Protein AF-A0A3M1E4P2-F1 (afdb_monomer_lite)

Structure (mmCIF, N/CA/C/O backbone):
data_AF-A0A3M1E4P2-F1
#
_entry.id   AF-A0A3M1E4P2-F1
#
loop_
_atom_site.group_PDB
_atom_site.id
_atom_site.type_symbol
_atom_site.label_atom_id
_atom_site.label_alt_id
_atom_site.label_comp_id
_atom_site.label_asym_id
_atom_site.label_entity_id
_atom_site.label_seq_id
_atom_site.pdbx_PDB_ins_code
_atom_site.Cartn_x
_atom_site.Cartn_y
_atom_site.Cartn_z
_atom_site.occupancy
_atom_site.B_iso_or_equiv
_atom_site.auth_seq_id
_atom_site.auth_comp_id
_atom_site.auth_asym_id
_atom_site.auth_atom_id
_atom_site.pdbx_PDB_model_num
ATOM 1 N N . MET A 1 1 ? 25.359 1.925 -27.422 1.00 77.88 1 MET A N 1
ATOM 2 C CA . MET A 1 1 ? 24.873 2.922 -26.440 1.00 77.88 1 MET A CA 1
ATOM 3 C C . MET A 1 1 ? 23.355 2.849 -26.250 1.00 77.88 1 MET A C 1
ATOM 5 O O . MET A 1 1 ? 22.924 2.535 -25.152 1.00 77.88 1 MET A O 1
ATOM 9 N N . ALA A 1 2 ? 22.544 3.051 -27.300 1.00 89.69 2 ALA A N 1
ATOM 10 C CA . ALA A 1 2 ? 21.074 3.091 -27.195 1.00 89.69 2 ALA A CA 1
ATOM 11 C C . ALA A 1 2 ? 20.426 1.821 -26.601 1.00 89.69 2 ALA A C 1
ATOM 13 O O . ALA A 1 2 ? 19.527 1.930 -25.774 1.00 89.69 2 ALA A O 1
ATOM 14 N N . LEU A 1 3 ? 20.929 0.627 -26.947 1.00 94.19 3 LEU A N 1
ATOM 15 C CA . LEU A 1 3 ? 20.422 -0.640 -26.399 1.00 94.19 3 LEU A CA 1
ATOM 16 C C . LEU A 1 3 ? 20.538 -0.712 -24.866 1.00 94.19 3 LEU A C 1
ATOM 18 O O . LEU A 1 3 ? 19.652 -1.240 -24.205 1.00 94.19 3 LEU A O 1
ATOM 22 N N . TRP A 1 4 ? 21.604 -0.147 -24.294 1.00 95.00 4 TRP A N 1
ATOM 23 C CA . TRP A 1 4 ? 21.841 -0.184 -22.849 1.00 95.00 4 TRP A CA 1
ATOM 24 C C . TRP A 1 4 ? 20.887 0.735 -22.087 1.00 95.00 4 TRP A C 1
ATOM 26 O O . TRP A 1 4 ? 20.347 0.355 -21.051 1.00 95.00 4 TRP A O 1
ATOM 36 N N . LEU A 1 5 ? 20.607 1.912 -22.653 1.00 96.19 5 LEU A N 1
ATOM 37 C CA . LEU A 1 5 ? 19.602 2.829 -22.116 1.00 96.19 5 LEU A CA 1
ATOM 38 C C . LEU A 1 5 ? 18.194 2.231 -22.205 1.00 96.19 5 LEU A C 1
ATOM 40 O O . LEU A 1 5 ? 17.429 2.334 -21.251 1.00 96.19 5 LEU A O 1
ATOM 44 N N . PHE A 1 6 ? 17.874 1.554 -23.312 1.00 97.31 6 PHE A N 1
ATOM 45 C CA . PHE A 1 6 ? 16.591 0.871 -23.475 1.00 97.31 6 PHE A CA 1
ATOM 46 C C . PHE A 1 6 ? 16.396 -0.252 -22.447 1.00 97.31 6 PHE A C 1
ATOM 48 O O . PHE A 1 6 ? 15.351 -0.316 -21.807 1.00 97.31 6 PHE A O 1
ATOM 55 N N . LEU A 1 7 ? 17.406 -1.104 -22.238 1.00 97.94 7 LEU A N 1
ATOM 56 C CA . LEU A 1 7 ? 17.339 -2.167 -21.230 1.00 97.94 7 LEU A CA 1
ATOM 57 C C . LEU A 1 7 ? 17.209 -1.605 -19.810 1.00 97.94 7 LEU A C 1
ATOM 59 O O . LEU A 1 7 ? 16.416 -2.117 -19.027 1.00 97.94 7 LEU A O 1
ATOM 63 N N . CYS A 1 8 ? 17.928 -0.527 -19.489 1.00 97.12 8 CYS A N 1
ATOM 64 C CA . CYS A 1 8 ? 17.802 0.144 -18.195 1.00 97.12 8 CYS A CA 1
ATOM 65 C C . CYS A 1 8 ? 16.380 0.692 -17.974 1.00 97.12 8 CYS A C 1
ATOM 67 O O . CYS A 1 8 ? 15.775 0.454 -16.927 1.00 97.12 8 CYS A O 1
ATOM 69 N N . ALA A 1 9 ? 15.806 1.351 -18.987 1.00 97.69 9 ALA A N 1
ATOM 70 C CA . ALA A 1 9 ? 14.425 1.827 -18.943 1.00 97.69 9 ALA A CA 1
ATOM 71 C C . ALA A 1 9 ? 13.424 0.670 -18.782 1.00 97.69 9 ALA A C 1
ATOM 73 O O . ALA A 1 9 ? 12.514 0.757 -17.959 1.00 97.69 9 ALA A O 1
ATOM 74 N N . LEU A 1 10 ? 13.618 -0.437 -19.507 1.00 98.31 10 LEU A N 1
ATOM 75 C CA . LEU A 1 10 ? 12.770 -1.623 -19.402 1.00 98.31 10 LEU A CA 1
ATOM 76 C C . LEU A 1 10 ? 12.805 -2.223 -17.990 1.00 98.31 10 LEU A C 1
ATOM 78 O O . LEU A 1 10 ? 11.752 -2.522 -17.432 1.00 98.31 10 LEU A O 1
ATOM 82 N N . VAL A 1 11 ? 13.993 -2.363 -17.394 1.00 98.38 11 VAL A N 1
ATOM 83 C CA . VAL A 1 11 ? 14.154 -2.861 -16.017 1.00 98.38 11 VAL A CA 1
ATOM 84 C C . VAL A 1 11 ? 13.479 -1.928 -15.015 1.00 98.38 11 VAL A C 1
ATOM 86 O O . VAL A 1 11 ? 12.791 -2.402 -14.113 1.00 98.38 11 VAL A O 1
ATOM 89 N N . SER A 1 12 ? 13.628 -0.612 -15.180 1.00 98.25 12 SER A N 1
ATOM 90 C CA . SER A 1 12 ? 12.961 0.371 -14.324 1.00 98.25 12 SER A CA 1
ATOM 91 C C . SER A 1 12 ? 11.437 0.214 -14.375 1.00 98.25 12 SER A C 1
ATOM 93 O O . SER A 1 12 ? 10.814 0.025 -13.331 1.00 98.25 12 SER A O 1
ATOM 95 N N . VAL A 1 13 ? 10.849 0.176 -15.576 1.00 98.50 13 VAL A N 1
ATOM 96 C CA . VAL A 1 13 ? 9.400 -0.014 -15.765 1.00 98.50 13 VAL A CA 1
ATOM 97 C C . VAL A 1 13 ? 8.933 -1.357 -15.205 1.00 98.50 13 VAL A C 1
ATOM 99 O O . VAL A 1 13 ? 7.924 -1.407 -14.503 1.00 98.50 13 VAL A O 1
ATOM 102 N N . ALA A 1 14 ? 9.669 -2.440 -15.464 1.00 98.62 14 ALA A N 1
ATOM 103 C CA . ALA A 1 14 ? 9.346 -3.766 -14.945 1.00 98.62 14 ALA A CA 1
ATOM 104 C C . ALA A 1 14 ? 9.366 -3.798 -13.409 1.00 98.62 14 ALA A C 1
ATOM 106 O O . ALA A 1 14 ? 8.475 -4.376 -12.791 1.00 98.62 14 ALA A O 1
ATOM 107 N N . THR A 1 15 ? 10.335 -3.124 -12.787 1.00 98.44 15 THR A N 1
ATOM 108 C CA . THR A 1 15 ? 10.430 -3.016 -11.326 1.00 98.44 15 THR A CA 1
ATOM 109 C C . THR A 1 15 ? 9.246 -2.237 -10.759 1.00 98.44 15 THR A C 1
ATOM 111 O O . THR A 1 15 ? 8.622 -2.681 -9.800 1.00 98.44 15 THR A O 1
ATOM 114 N N . THR A 1 16 ? 8.871 -1.112 -11.373 1.00 98.31 16 THR A N 1
ATOM 115 C CA . THR A 1 16 ? 7.686 -0.346 -10.961 1.00 98.31 16 THR A CA 1
ATOM 116 C C . THR A 1 16 ? 6.403 -1.163 -11.112 1.00 98.31 16 THR A C 1
ATOM 118 O O . THR A 1 16 ? 5.583 -1.183 -10.195 1.00 98.31 16 THR A O 1
ATOM 121 N N . ALA A 1 17 ? 6.239 -1.889 -12.221 1.00 98.62 17 ALA A N 1
ATOM 122 C CA . ALA A 1 17 ? 5.095 -2.772 -12.431 1.00 98.62 17 ALA A CA 1
ATOM 123 C C . ALA A 1 17 ? 5.033 -3.889 -11.375 1.00 98.62 17 ALA A C 1
ATOM 125 O O . ALA A 1 17 ? 3.961 -4.167 -10.840 1.00 98.62 17 ALA A O 1
ATOM 126 N N . ALA A 1 18 ? 6.180 -4.477 -11.020 1.00 98.50 18 ALA A N 1
ATOM 127 C CA . ALA A 1 18 ? 6.272 -5.480 -9.963 1.00 98.50 18 ALA A CA 1
ATOM 128 C C . ALA A 1 18 ? 5.888 -4.908 -8.588 1.00 98.50 18 ALA A C 1
ATOM 130 O O . ALA A 1 18 ? 5.122 -5.540 -7.864 1.00 98.50 18 ALA A O 1
ATOM 131 N N . ILE A 1 19 ? 6.349 -3.698 -8.246 1.00 98.25 19 ILE A N 1
ATOM 132 C CA . ILE A 1 19 ? 5.960 -3.010 -7.004 1.00 98.25 19 ILE A CA 1
ATOM 133 C C . ILE A 1 19 ? 4.442 -2.815 -6.954 1.00 98.25 19 ILE A C 1
ATOM 135 O O . ILE A 1 19 ? 3.813 -3.171 -5.960 1.00 98.25 19 ILE A O 1
ATOM 139 N N . ILE A 1 20 ? 3.841 -2.299 -8.030 1.00 98.50 20 ILE A N 1
ATOM 140 C CA . ILE A 1 20 ? 2.388 -2.092 -8.107 1.00 98.50 20 ILE A CA 1
ATOM 141 C C . ILE A 1 20 ? 1.647 -3.422 -7.929 1.00 98.50 20 ILE A C 1
ATOM 143 O O . ILE A 1 20 ? 0.691 -3.488 -7.160 1.00 98.50 20 ILE A O 1
ATOM 147 N N . TRP A 1 21 ? 2.101 -4.484 -8.598 1.00 98.50 21 TRP A N 1
ATOM 148 C CA . TRP A 1 21 ? 1.496 -5.811 -8.505 1.00 98.50 21 TRP A CA 1
ATOM 149 C C . TRP A 1 21 ? 1.521 -6.369 -7.076 1.00 98.50 21 TRP A C 1
ATOM 151 O O . TRP A 1 21 ? 0.494 -6.821 -6.562 1.00 98.50 21 TRP A O 1
ATOM 161 N N . VAL A 1 22 ? 2.679 -6.319 -6.414 1.00 98.12 22 VAL A N 1
ATOM 162 C CA . VAL A 1 22 ? 2.833 -6.800 -5.034 1.00 98.12 22 VAL A CA 1
ATOM 163 C C . VAL A 1 22 ? 1.962 -5.979 -4.085 1.00 98.12 22 VAL A C 1
ATOM 165 O O . VAL A 1 22 ? 1.173 -6.545 -3.336 1.00 98.12 22 VAL A O 1
ATOM 168 N N . LEU A 1 23 ? 2.016 -4.646 -4.166 1.00 97.69 23 LEU A N 1
ATOM 169 C CA . LEU A 1 23 ? 1.202 -3.785 -3.305 1.00 97.69 23 LEU A CA 1
ATOM 170 C C . LEU A 1 23 ? -0.299 -4.021 -3.509 1.00 97.69 23 LEU A C 1
ATOM 172 O O . LEU A 1 23 ? -1.041 -4.083 -2.530 1.00 97.69 23 LEU A O 1
ATOM 176 N N . ALA A 1 24 ? -0.753 -4.179 -4.754 1.00 97.81 24 ALA A N 1
ATOM 177 C CA . ALA A 1 24 ? -2.159 -4.415 -5.063 1.00 97.81 24 ALA A CA 1
ATOM 178 C C . ALA A 1 24 ? -2.642 -5.780 -4.552 1.00 97.81 24 ALA A C 1
ATOM 180 O O . ALA A 1 24 ? -3.721 -5.861 -3.966 1.00 97.81 24 ALA A O 1
ATOM 181 N N . SER A 1 25 ? -1.851 -6.839 -4.742 1.00 97.69 25 SER A N 1
ATOM 182 C CA . SER A 1 25 ? -2.210 -8.195 -4.304 1.00 97.69 25 SER A CA 1
ATOM 183 C C . SER A 1 25 ? -2.262 -8.325 -2.779 1.00 97.69 25 SER A C 1
ATOM 185 O O . SER A 1 25 ? -3.256 -8.827 -2.249 1.00 97.69 25 SER A O 1
ATOM 187 N N . GLU A 1 26 ? -1.270 -7.790 -2.066 1.00 96.88 26 GLU A N 1
ATOM 188 C CA . GLU A 1 26 ? -1.254 -7.774 -0.597 1.00 96.88 26 GLU A CA 1
ATOM 189 C C . GLU A 1 26 ? -2.373 -6.891 -0.024 1.00 96.88 26 GLU A C 1
ATOM 191 O O . GLU A 1 26 ? -3.095 -7.297 0.891 1.00 96.88 26 GLU A O 1
ATOM 196 N N . SER A 1 27 ? -2.601 -5.709 -0.612 1.00 95.44 27 SER A N 1
ATOM 197 C CA . SER A 1 27 ? -3.709 -4.830 -0.210 1.00 95.44 27 SER A CA 1
ATOM 198 C C . SER A 1 27 ? -5.061 -5.506 -0.422 1.00 95.44 27 SER A C 1
ATOM 200 O O . SER A 1 27 ? -5.934 -5.439 0.440 1.00 95.44 27 SER A O 1
ATOM 202 N N . TYR A 1 28 ? -5.246 -6.198 -1.548 1.00 96.88 28 TYR A N 1
ATOM 203 C CA . TYR A 1 28 ? -6.472 -6.941 -1.820 1.00 96.88 28 TYR A CA 1
ATOM 204 C C . TYR A 1 28 ? -6.704 -8.045 -0.780 1.00 96.88 28 TYR A C 1
ATOM 206 O O . TYR A 1 28 ? -7.805 -8.156 -0.240 1.00 96.88 28 TYR A O 1
ATOM 214 N N . ALA A 1 29 ? -5.675 -8.827 -0.439 1.00 96.38 29 ALA A N 1
ATOM 215 C CA . ALA A 1 29 ? -5.764 -9.857 0.596 1.00 96.38 29 ALA A CA 1
ATOM 216 C C . ALA A 1 29 ? -6.121 -9.278 1.979 1.00 96.38 29 ALA A C 1
ATOM 218 O O . ALA A 1 29 ? -6.932 -9.866 2.699 1.00 96.38 29 ALA A O 1
ATOM 219 N N . PHE A 1 30 ? -5.581 -8.106 2.324 1.00 95.06 30 PHE A N 1
ATOM 220 C CA . PHE A 1 30 ? -5.939 -7.368 3.536 1.00 95.06 30 PHE A CA 1
ATOM 221 C C . PHE A 1 30 ? -7.407 -6.910 3.523 1.00 95.06 30 PHE A C 1
ATOM 223 O O . PHE A 1 30 ? -8.158 -7.193 4.460 1.00 95.06 30 PHE A O 1
ATOM 230 N N . PHE A 1 31 ? -7.858 -6.272 2.438 1.00 95.75 31 PHE A N 1
ATOM 231 C CA . PHE A 1 31 ? -9.227 -5.755 2.327 1.00 95.75 31 PHE A CA 1
ATOM 232 C C . PHE A 1 31 ? -10.301 -6.845 2.180 1.00 95.75 31 PHE A C 1
ATOM 234 O O . PHE A 1 31 ? -11.490 -6.572 2.339 1.00 95.75 31 PHE A O 1
ATOM 241 N N . ARG A 1 32 ? -9.912 -8.106 1.940 1.00 95.69 32 ARG A N 1
ATOM 242 C CA . ARG A 1 32 ? -10.818 -9.257 2.094 1.00 95.69 32 ARG A CA 1
ATOM 243 C C . ARG A 1 32 ? -11.194 -9.534 3.549 1.00 95.69 32 ARG A C 1
ATOM 245 O O . ARG A 1 32 ? -12.240 -10.128 3.789 1.00 95.69 32 ARG A O 1
ATOM 252 N N . GLN A 1 33 ? -10.344 -9.154 4.501 1.00 92.94 33 GLN A N 1
ATOM 253 C CA . GLN A 1 33 ? -10.573 -9.364 5.934 1.00 92.94 33 GLN A CA 1
ATOM 254 C C . GLN A 1 33 ? -11.104 -8.101 6.618 1.00 92.94 33 GLN A C 1
ATOM 256 O O . GLN A 1 33 ? -11.872 -8.187 7.572 1.00 92.94 33 GLN A O 1
ATOM 261 N N . VAL A 1 34 ? -10.708 -6.926 6.127 1.00 93.38 34 VAL A N 1
ATOM 262 C CA . VAL A 1 34 ? -11.064 -5.623 6.693 1.00 93.38 34 VAL A CA 1
ATOM 263 C C . VAL A 1 34 ? -11.810 -4.816 5.642 1.00 93.38 34 VAL A C 1
ATOM 265 O O . VAL A 1 34 ? -11.308 -4.627 4.540 1.00 93.38 34 VAL A O 1
ATOM 268 N N . SER A 1 35 ? -12.995 -4.290 5.957 1.00 93.88 35 SER A N 1
ATOM 269 C CA . SER A 1 35 ? -13.713 -3.477 4.972 1.00 93.88 35 SER A CA 1
ATOM 270 C C . SER A 1 35 ? -12.949 -2.172 4.689 1.00 93.88 35 SER A C 1
ATOM 272 O O . SER A 1 35 ? -12.498 -1.524 5.641 1.00 93.88 35 SER A O 1
ATOM 274 N N . PRO A 1 36 ? -12.850 -1.719 3.424 1.00 94.81 36 PRO A N 1
ATOM 275 C CA . PRO A 1 36 ? -12.213 -0.442 3.095 1.00 94.81 36 PRO A CA 1
ATOM 276 C C . PRO A 1 36 ? -12.807 0.737 3.874 1.00 94.81 36 PRO A C 1
ATOM 278 O O . PRO A 1 36 ? -12.086 1.641 4.287 1.00 94.81 36 PRO A O 1
ATOM 281 N N . TRP A 1 37 ? -14.114 0.697 4.151 1.00 95.00 37 TRP A N 1
ATOM 282 C CA . TRP A 1 37 ? -14.791 1.725 4.937 1.00 95.00 37 TRP A CA 1
ATOM 283 C C . TRP A 1 37 ? -14.338 1.746 6.403 1.00 95.00 37 TRP A C 1
ATOM 285 O O . TRP A 1 37 ? -14.077 2.816 6.947 1.00 95.00 37 TRP A O 1
ATOM 295 N N . SER A 1 38 ? -14.188 0.576 7.039 1.00 93.31 38 SER A N 1
ATOM 296 C CA . SER A 1 38 ? -13.670 0.486 8.414 1.00 93.31 38 SER A CA 1
ATOM 297 C C . SER A 1 38 ? -12.200 0.886 8.522 1.00 93.31 38 SER A C 1
ATOM 299 O O . SER A 1 38 ? -11.801 1.457 9.532 1.00 93.31 38 SER A O 1
ATOM 301 N N . PHE A 1 39 ? -11.406 0.642 7.478 1.00 95.38 39 PHE A N 1
ATOM 302 C CA . PHE A 1 39 ? -10.028 1.112 7.400 1.00 95.38 39 PHE A CA 1
ATOM 303 C C . PHE A 1 39 ? -9.966 2.643 7.283 1.00 95.38 39 PHE A C 1
ATOM 305 O O . PHE A 1 39 ? -9.279 3.285 8.071 1.00 95.38 39 PHE A O 1
ATOM 312 N N . LEU A 1 40 ? -10.723 3.237 6.351 1.00 95.75 40 LEU A N 1
ATOM 313 C CA . LEU A 1 40 ? -10.681 4.678 6.070 1.00 95.75 40 LEU A CA 1
ATOM 314 C C . LEU A 1 40 ? -11.323 5.539 7.164 1.00 95.75 40 LEU A C 1
ATOM 316 O O . LEU A 1 40 ? -10.776 6.581 7.505 1.00 95.75 40 LEU A O 1
ATOM 320 N N . PHE A 1 41 ? -12.465 5.117 7.711 1.00 95.62 41 PHE A N 1
ATOM 321 C CA . PHE A 1 41 ? -13.241 5.905 8.679 1.00 95.62 41 PHE A CA 1
ATOM 322 C C . PHE A 1 41 ? -13.165 5.370 10.112 1.00 95.62 41 PHE A C 1
ATOM 324 O O . PHE A 1 41 ? -13.763 5.940 11.024 1.00 95.62 41 PHE A O 1
ATOM 331 N N . GLY A 1 42 ? -12.438 4.275 10.339 1.00 94.25 42 GLY A N 1
ATOM 332 C CA . GLY A 1 42 ? -12.227 3.737 11.675 1.00 94.25 42 GLY A CA 1
ATOM 333 C C . GLY A 1 42 ? -11.413 4.693 12.546 1.00 94.25 42 GLY A C 1
ATOM 334 O O . GLY A 1 42 ? -10.368 5.195 12.138 1.00 94.25 42 GLY A O 1
ATOM 335 N N . THR A 1 43 ? -11.867 4.895 13.781 1.00 94.56 43 THR A N 1
ATOM 336 C CA . THR A 1 43 ? -11.236 5.784 14.772 1.00 94.56 43 THR A CA 1
ATOM 337 C C . THR A 1 43 ? -10.372 5.041 15.791 1.00 94.56 43 THR A C 1
ATOM 339 O O . THR A 1 43 ? -9.875 5.642 16.741 1.00 94.56 43 THR A O 1
ATOM 342 N N . ARG A 1 44 ? -10.175 3.729 15.614 1.00 92.25 44 ARG A N 1
ATOM 343 C CA . ARG A 1 44 ? -9.372 2.889 16.509 1.00 92.25 44 ARG A CA 1
ATOM 344 C C . ARG A 1 44 ? -8.313 2.124 15.724 1.00 92.25 44 ARG A C 1
ATOM 346 O O . ARG A 1 44 ? -8.628 1.438 14.751 1.00 92.25 44 ARG A O 1
ATOM 353 N N . TRP A 1 45 ? -7.075 2.214 16.201 1.00 93.56 45 TRP A N 1
ATOM 354 C CA . TRP A 1 45 ? -5.945 1.417 15.739 1.00 93.56 45 TRP A CA 1
ATOM 355 C C . TRP A 1 45 ? -5.545 0.432 16.842 1.00 93.56 45 TRP A C 1
ATOM 357 O O . TRP A 1 45 ? -4.960 0.818 17.852 1.00 93.56 45 TRP A O 1
ATOM 367 N N . ALA A 1 46 ? -5.906 -0.839 16.676 1.00 94.31 46 ALA A N 1
ATOM 368 C CA . ALA A 1 46 ? -5.540 -1.924 17.584 1.00 94.31 46 ALA A CA 1
ATOM 369 C C . ALA A 1 46 ? -5.383 -3.242 16.799 1.00 94.31 46 ALA A C 1
ATOM 371 O O . ALA A 1 46 ? -6.243 -4.119 16.889 1.00 94.31 46 ALA A O 1
ATOM 372 N N . PRO A 1 47 ? -4.314 -3.391 15.996 1.00 90.62 47 PRO A N 1
ATOM 373 C CA . PRO A 1 47 ? -4.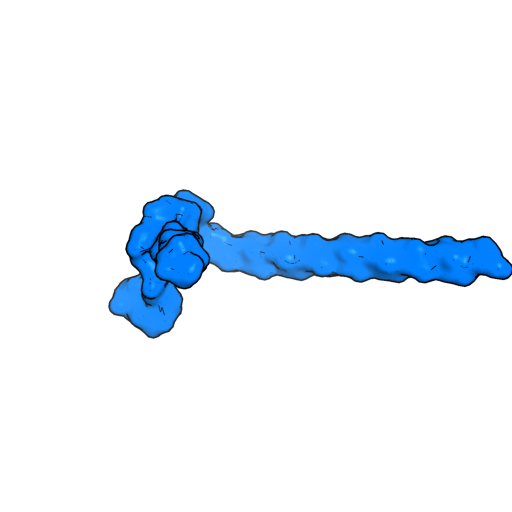093 -4.591 15.185 1.00 90.62 47 PRO A CA 1
ATOM 374 C C . PRO A 1 47 ? -3.685 -5.821 16.015 1.00 90.62 47 PRO A C 1
ATOM 376 O O . PRO A 1 47 ? -3.865 -6.947 15.559 1.00 90.62 47 PRO A O 1
ATOM 379 N N . LEU A 1 48 ? -3.144 -5.608 17.222 1.00 92.38 48 LEU A N 1
ATOM 380 C CA . LEU A 1 48 ? -2.607 -6.657 18.103 1.00 92.38 48 LEU A CA 1
ATOM 381 C C . LEU A 1 48 ? -3.579 -7.103 19.207 1.00 92.38 48 LEU A C 1
ATOM 383 O O . LEU A 1 48 ? -3.376 -8.154 19.803 1.00 92.38 48 LEU A O 1
ATOM 387 N N . LEU A 1 49 ? -4.602 -6.299 19.511 1.00 90.31 49 LEU A N 1
ATOM 388 C CA . LEU A 1 49 ? -5.539 -6.546 20.610 1.00 90.31 49 LEU A CA 1
ATOM 389 C C . LEU A 1 49 ? -6.875 -7.019 20.048 1.00 90.31 49 LEU A C 1
ATOM 391 O O . LEU A 1 49 ? -7.36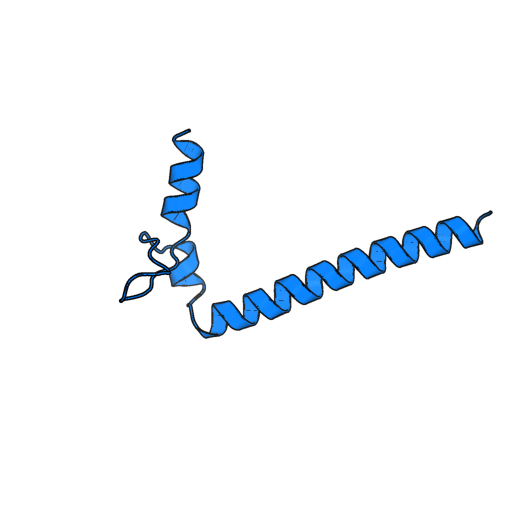8 -6.447 19.078 1.00 90.31 49 LEU A O 1
ATOM 395 N N . GLU A 1 50 ? -7.488 -8.017 20.677 1.00 86.69 50 GLU A N 1
ATOM 396 C CA . GLU A 1 50 ? -8.850 -8.427 20.338 1.00 86.69 50 GLU A CA 1
ATOM 397 C C . GLU A 1 50 ? -9.878 -7.539 21.065 1.00 86.69 50 GLU A C 1
ATOM 399 O O . GLU A 1 50 ? -9.711 -7.262 22.256 1.00 86.69 50 GLU A O 1
ATOM 404 N N . PRO A 1 51 ? -10.935 -7.058 20.380 1.00 87.44 51 PRO A N 1
ATOM 405 C CA . PRO A 1 51 ? -11.204 -7.187 18.945 1.00 87.44 51 PRO A CA 1
ATOM 406 C C . PRO A 1 51 ? -10.273 -6.309 18.085 1.00 87.44 51 PRO A C 1
ATOM 408 O O . PRO A 1 51 ? -10.052 -5.129 18.390 1.00 87.44 51 PRO A O 1
ATOM 411 N N . ARG A 1 52 ? -9.758 -6.893 16.990 1.00 91.50 52 ARG A N 1
ATOM 412 C CA . ARG A 1 52 ? -8.801 -6.243 16.078 1.00 91.50 52 ARG A CA 1
ATOM 413 C C . ARG A 1 52 ? -9.451 -5.082 15.325 1.00 91.50 52 ARG A C 1
ATOM 415 O O . ARG A 1 52 ? -10.573 -5.198 14.840 1.00 91.50 52 ARG A O 1
ATOM 422 N N . SER A 1 53 ? -8.729 -3.968 15.200 1.00 93.12 53 SER A N 1
ATOM 423 C CA . SER A 1 53 ? -9.175 -2.777 14.458 1.00 93.12 53 SER A CA 1
ATOM 424 C C . SER A 1 53 ? -8.012 -2.108 13.726 1.00 93.12 53 SER A C 1
ATOM 426 O O . SER A 1 53 ? -6.922 -1.986 14.283 1.00 93.12 53 SER A O 1
ATOM 428 N N . TYR A 1 54 ? -8.252 -1.678 12.486 1.00 95.62 54 TYR A N 1
ATOM 429 C CA . TYR A 1 54 ? -7.228 -1.159 11.570 1.00 95.62 54 TYR A CA 1
ATOM 430 C C . TYR A 1 54 ? -7.587 0.238 11.032 1.00 95.62 54 TYR A C 1
ATOM 432 O O . TYR A 1 54 ? -7.290 0.552 9.885 1.00 95.62 54 TYR A O 1
ATOM 440 N N . GLY A 1 55 ? -8.271 1.068 11.824 1.00 95.38 55 GLY A N 1
ATOM 441 C CA . GLY A 1 55 ? -8.647 2.419 11.404 1.00 95.38 55 GLY A CA 1
ATOM 442 C C . GLY A 1 55 ? -7.419 3.308 11.198 1.00 95.38 55 GLY A C 1
ATOM 443 O O . GLY A 1 55 ? -6.572 3.391 12.085 1.00 95.38 55 GLY A O 1
ATOM 444 N N . VAL A 1 56 ? -7.321 3.971 10.044 1.00 95.62 56 VAL A N 1
ATOM 445 C CA . VAL A 1 56 ? -6.150 4.776 9.654 1.00 95.62 56 VAL A CA 1
ATOM 446 C C . VAL A 1 56 ? -6.166 6.192 10.242 1.00 95.62 56 VAL A C 1
ATOM 448 O O . VAL A 1 56 ? -5.106 6.776 10.462 1.00 95.62 56 VAL A O 1
ATOM 451 N N . LEU A 1 57 ? -7.348 6.744 10.551 1.00 94.50 57 LEU A N 1
ATOM 452 C CA . LEU A 1 57 ? -7.502 8.124 11.038 1.00 94.50 57 LEU A CA 1
ATOM 453 C C . LEU A 1 57 ? -6.634 8.463 12.261 1.00 94.50 57 LEU A C 1
ATOM 455 O O . LEU A 1 57 ? -6.003 9.516 12.240 1.00 94.50 57 LEU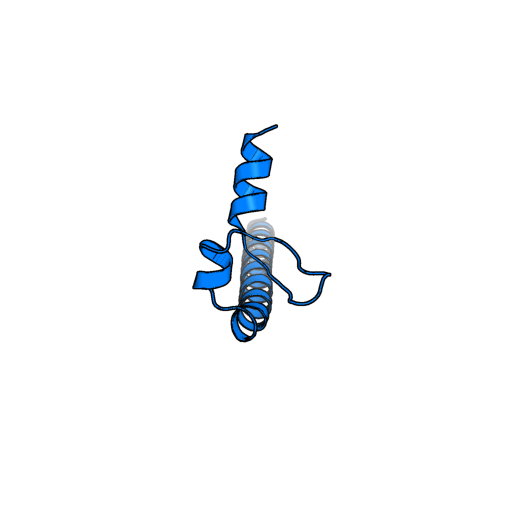 A O 1
ATOM 459 N N . PRO A 1 58 ? -6.524 7.614 13.303 1.00 92.88 58 PRO A N 1
ATOM 460 C CA . PRO A 1 58 ? -5.678 7.909 14.460 1.00 92.88 58 PRO A CA 1
ATOM 461 C C . PRO A 1 58 ? -4.200 8.065 14.095 1.00 92.88 58 PRO A C 1
ATOM 463 O O . PRO A 1 58 ? -3.507 8.866 14.714 1.00 92.88 58 PRO A O 1
ATOM 466 N N . LEU A 1 59 ? -3.723 7.330 13.083 1.00 93.69 59 LEU A N 1
ATOM 467 C CA . LEU A 1 59 ? -2.344 7.423 12.604 1.00 93.69 59 LEU A CA 1
ATOM 468 C C . LEU A 1 59 ? -2.115 8.745 11.865 1.00 93.69 59 LEU A C 1
ATOM 470 O O . LEU A 1 59 ? -1.134 9.428 12.135 1.00 93.69 59 LEU A O 1
ATOM 474 N N . VAL A 1 60 ? -3.050 9.130 10.988 1.00 94.12 60 VAL A N 1
ATOM 475 C CA . VAL A 1 60 ? -2.988 10.400 10.244 1.00 94.12 60 VAL A CA 1
ATOM 476 C C . VAL A 1 60 ? -3.076 11.598 11.193 1.00 94.12 60 VAL A C 1
ATOM 478 O O . VAL A 1 60 ? -2.268 12.522 11.114 1.00 94.12 60 VAL A O 1
ATOM 481 N N . CYS A 1 61 ? -4.014 11.575 12.142 1.00 93.56 61 CYS A N 1
ATOM 482 C CA . CYS A 1 61 ? -4.113 12.609 13.169 1.00 93.56 61 CYS A CA 1
ATOM 483 C C . CYS A 1 61 ? -2.847 12.660 14.037 1.00 93.56 61 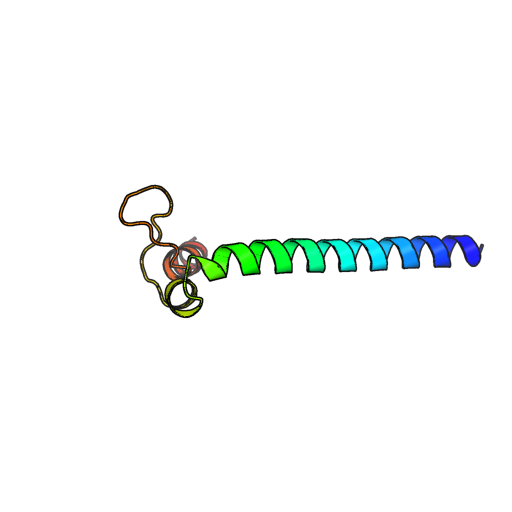CYS A C 1
ATOM 485 O O . CYS A 1 61 ? -2.369 13.745 14.347 1.00 93.56 61 CYS A O 1
ATOM 487 N N . GLY A 1 62 ? -2.271 11.501 14.380 1.00 91.69 62 GLY A N 1
ATOM 488 C CA . GLY A 1 62 ? -1.010 11.410 15.114 1.00 91.69 62 GLY A 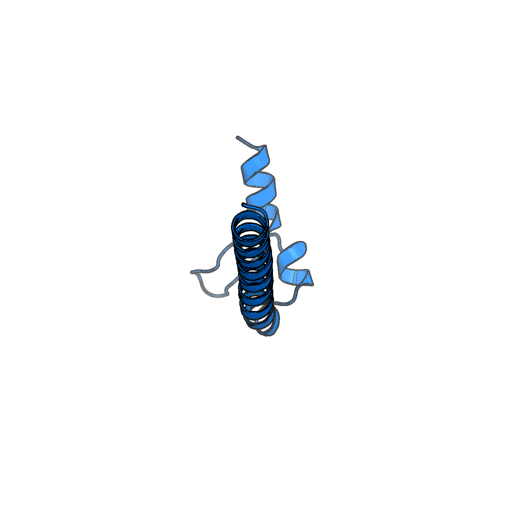CA 1
ATOM 489 C C . GLY A 1 62 ? 0.169 12.038 14.368 1.00 91.69 62 GLY A C 1
ATOM 490 O O . GLY A 1 62 ? 0.947 12.759 14.983 1.00 91.69 62 GLY A O 1
ATOM 491 N N . THR A 1 63 ? 0.271 11.847 13.046 1.00 91.88 63 THR A N 1
ATOM 492 C CA . THR A 1 63 ? 1.319 12.495 12.232 1.00 91.88 63 THR A CA 1
ATOM 493 C C . THR A 1 63 ? 1.200 14.015 12.170 1.00 91.88 63 THR A C 1
ATOM 495 O O . THR A 1 63 ? 2.204 14.677 11.950 1.00 91.88 63 THR A O 1
ATOM 498 N N . TRP A 1 64 ? 0.003 14.572 12.367 1.00 91.38 64 TRP A N 1
ATOM 499 C CA . TRP A 1 64 ? -0.217 16.022 12.349 1.00 91.38 64 TRP A CA 1
ATOM 500 C C . TRP A 1 64 ? 0.037 16.691 13.708 1.00 91.38 64 TRP A C 1
ATOM 502 O O . TRP A 1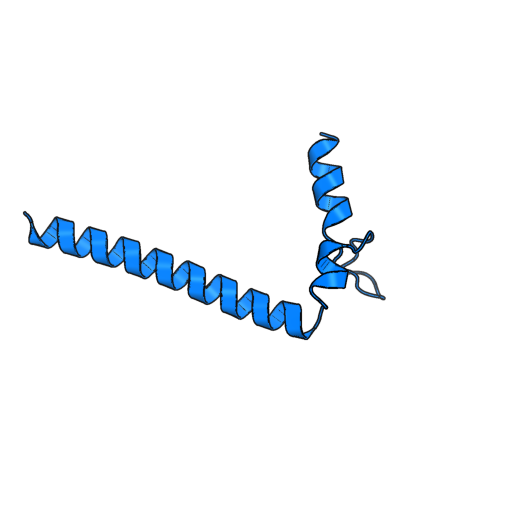 64 ? 0.119 17.912 13.797 1.00 91.38 64 TRP A O 1
ATOM 512 N N . LEU A 1 65 ? 0.102 15.891 14.774 1.00 87.94 65 LEU A N 1
ATOM 513 C CA . LEU A 1 65 ? 0.285 16.358 16.149 1.00 87.94 65 LEU A CA 1
ATOM 514 C C . LEU A 1 65 ? 1.769 16.571 16.500 1.00 87.94 65 LEU A C 1
ATOM 516 O O . LEU A 1 65 ? 2.065 17.206 17.509 1.00 87.94 65 LEU A O 1
ATOM 520 N N . VAL A 1 66 ? 2.674 16.026 15.678 1.00 71.75 66 VAL A N 1
ATOM 521 C CA . VAL A 1 66 ? 4.135 16.196 15.763 1.00 71.75 66 VAL A CA 1
ATOM 522 C C . VAL A 1 66 ? 4.580 17.439 15.004 1.00 71.75 66 VAL A C 1
ATOM 524 O O . VAL A 1 66 ? 4.051 17.674 13.896 1.00 71.75 66 VAL A O 1
#

Foldseek 3Di:
DVVVVVVVVVVVVVVVVVVVVVVVVVVVVVCVVPPPCQQDVPPDDDCPDPVHGRHCVVVVVVVVVD

pLDDT: mean 94.37, std 4.53, range [71.75, 98.62]

Sequence (66 aa):
MALWLFLCALVSVATTAAIIWVLASESYAFFRQVSPWSFLFGTRWAPLLEPRSYGVLPLVCGTWLV

Radius of gyration: 18.64 Å; chains: 1; bounding box: 40×26×48 Å

Secondary structure (DSSP, 8-state):
-HHHHHHHHHHHHHHHHHHHHHHHHHHHHHHTTS-HHHHHH---EESSSSSPEE-SHHHHHHHHH-